Protein AF-A0A177UVB5-F1 (afdb_monomer)

Organism: NCBI:txid13290

Solvent-accessible surface area (backbone atoms only — not comparable to full-atom values): 4744 Å² total; per-residue (Å²): 134,85,87,65,92,48,53,56,89,96,56,49,50,87,56,50,69,58,54,54,48,51,53,48,53,53,52,52,50,46,69,73,42,37,51,71,50,50,26,29,81,88,78,70,48,70,57,46,92,90,63,56,57,58,61,36,81,92,46,97,81,43,52,59,72,48,74,78,4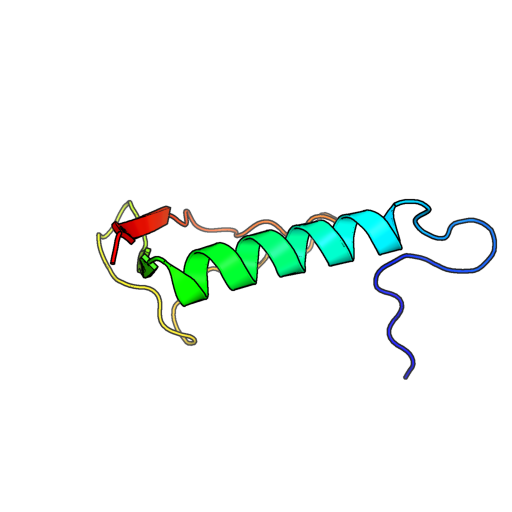2,77,52,74,44,79,111

Structure (mmCIF, N/CA/C/O backbone):
data_AF-A0A177UVB5-F1
#
_entry.id   AF-A0A177UVB5-F1
#
loop_
_atom_site.group_PDB
_atom_site.id
_atom_site.type_symbol
_atom_site.label_atom_id
_atom_site.label_alt_id
_atom_site.label_comp_id
_atom_site.label_asym_id
_atom_site.label_entity_id
_atom_site.label_seq_id
_atom_site.pdbx_PDB_ins_code
_atom_site.Cartn_x
_atom_site.Cartn_y
_atom_site.Cartn_z
_atom_site.occupancy
_atom_site.B_iso_or_equiv
_atom_site.auth_seq_id
_atom_site.auth_comp_id
_atom_site.auth_asym_id
_atom_site.auth_atom_id
_atom_site.pdbx_PDB_model_num
ATOM 1 N N . MET A 1 1 ? -1.694 -11.609 -23.665 1.00 48.38 1 MET A N 1
ATOM 2 C CA . MET A 1 1 ? -1.281 -10.197 -23.524 1.00 48.38 1 MET A CA 1
ATOM 3 C C . MET A 1 1 ? -0.256 -10.160 -22.402 1.00 48.38 1 MET A C 1
ATOM 5 O O . MET A 1 1 ? -0.573 -10.615 -21.311 1.00 48.38 1 MET A O 1
ATOM 9 N N . GLU A 1 2 ? 0.984 -9.779 -22.690 1.00 77.56 2 GLU A N 1
ATOM 10 C CA . GLU A 1 2 ? 2.090 -9.825 -21.725 1.00 77.56 2 GLU A CA 1
ATOM 11 C C . GLU A 1 2 ? 2.042 -8.580 -20.815 1.00 77.56 2 GLU A C 1
ATOM 13 O O . GLU A 1 2 ? 1.785 -7.472 -21.284 1.00 77.56 2 GLU A O 1
ATOM 18 N N . TYR A 1 3 ? 2.202 -8.753 -19.500 1.00 81.31 3 TYR A N 1
ATOM 19 C CA . TYR A 1 3 ? 2.072 -7.672 -18.514 1.00 81.31 3 TYR A CA 1
ATOM 20 C C . TYR A 1 3 ? 3.337 -6.794 -18.468 1.00 81.31 3 TYR A C 1
ATOM 22 O O . TYR A 1 3 ? 4.401 -7.264 -18.071 1.00 81.31 3 TYR A O 1
ATOM 30 N N . LEU A 1 4 ? 3.214 -5.501 -18.802 1.00 88.50 4 LEU A N 1
ATOM 31 C CA . LEU A 1 4 ? 4.327 -4.532 -18.887 1.00 88.50 4 LEU A CA 1
ATOM 32 C C . LEU A 1 4 ? 4.379 -3.537 -17.710 1.00 88.50 4 LEU A C 1
ATOM 34 O O . LEU A 1 4 ? 4.563 -2.336 -17.895 1.00 88.50 4 LEU A O 1
ATOM 38 N N . GLY A 1 5 ? 4.233 -4.018 -16.473 1.00 87.50 5 GLY A N 1
ATOM 39 C CA . GLY A 1 5 ? 4.175 -3.152 -15.281 1.00 87.50 5 GLY A CA 1
ATOM 40 C C . GLY A 1 5 ? 5.467 -2.404 -14.909 1.00 87.50 5 GLY A C 1
ATOM 41 O O . GLY A 1 5 ? 5.452 -1.626 -13.962 1.00 87.50 5 GLY A O 1
ATOM 42 N N . TRP A 1 6 ? 6.578 -2.638 -15.613 1.00 92.25 6 TRP A N 1
ATOM 43 C CA . TRP A 1 6 ? 7.902 -2.088 -15.286 1.00 92.25 6 TRP A CA 1
ATOM 44 C C . TRP A 1 6 ? 8.588 -1.425 -16.488 1.00 92.25 6 TRP A C 1
ATOM 46 O O . TRP A 1 6 ? 9.803 -1.258 -16.469 1.00 92.25 6 TRP A O 1
ATOM 56 N N . GLY A 1 7 ? 7.844 -1.072 -17.539 1.00 91.69 7 GLY A N 1
ATOM 57 C CA . GLY A 1 7 ? 8.425 -0.602 -18.801 1.00 91.69 7 GLY A CA 1
ATOM 58 C C . GLY A 1 7 ? 9.028 -1.735 -19.644 1.00 91.69 7 GLY A C 1
ATOM 59 O O . GLY A 1 7 ? 8.936 -2.911 -19.292 1.00 91.69 7 GLY A O 1
ATOM 60 N N . THR A 1 8 ? 9.608 -1.382 -20.792 1.00 93.19 8 THR A N 1
ATOM 61 C CA . THR A 1 8 ? 10.193 -2.323 -21.765 1.00 93.19 8 THR A CA 1
ATOM 62 C C . THR A 1 8 ? 11.247 -1.628 -22.641 1.00 93.19 8 THR A C 1
ATOM 64 O O . THR A 1 8 ? 11.402 -0.405 -22.585 1.00 93.19 8 THR A O 1
ATOM 67 N N . GLY A 1 9 ? 11.979 -2.397 -23.451 1.00 91.56 9 GLY A N 1
ATOM 68 C CA . GLY A 1 9 ? 12.969 -1.890 -24.403 1.00 91.56 9 GLY A CA 1
ATOM 69 C C . GLY A 1 9 ? 14.123 -1.155 -23.719 1.00 91.56 9 GLY A C 1
ATOM 70 O O . GLY A 1 9 ? 14.795 -1.719 -22.862 1.00 91.56 9 GLY A O 1
ATOM 71 N N . MET A 1 10 ? 14.337 0.107 -24.098 1.00 94.69 10 MET A N 1
ATOM 72 C CA . MET A 1 10 ? 15.399 0.970 -23.556 1.00 94.69 10 MET A CA 1
ATOM 73 C C . MET A 1 10 ? 15.027 1.654 -22.232 1.00 94.69 10 MET A C 1
ATOM 75 O O . MET A 1 10 ? 15.882 2.274 -21.603 1.00 94.69 10 MET A O 1
ATOM 79 N N . HIS A 1 11 ? 13.769 1.538 -21.795 1.00 93.44 11 HIS A N 1
ATOM 80 C CA . HIS A 1 11 ? 13.272 2.177 -20.573 1.00 93.44 11 HIS A CA 1
ATOM 81 C C . HIS A 1 11 ? 12.611 1.192 -19.587 1.00 93.44 11 HIS A C 1
ATOM 83 O O . HIS A 1 11 ? 11.502 1.454 -19.111 1.00 93.44 11 HIS A O 1
ATOM 89 N N . PRO A 1 12 ? 13.239 0.046 -19.253 1.00 94.00 1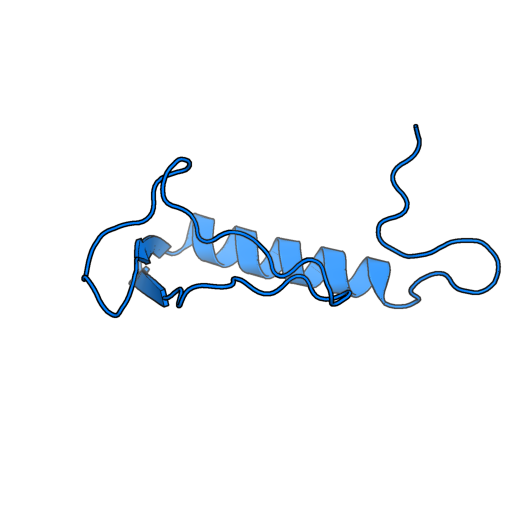2 PRO A N 1
ATOM 90 C CA . PRO A 1 12 ? 12.770 -0.794 -18.166 1.00 94.00 12 PRO A CA 1
ATOM 91 C C . PRO A 1 12 ? 13.149 -0.171 -16.816 1.00 94.00 12 PRO A C 1
ATOM 93 O O . PRO A 1 12 ? 14.183 0.481 -16.661 1.00 94.00 12 PRO A O 1
ATOM 96 N N . CYS A 1 13 ? 12.336 -0.422 -15.797 1.00 93.69 13 CYS A N 1
ATOM 97 C CA . CYS A 1 13 ? 12.627 -0.023 -14.431 1.00 93.69 13 CYS A CA 1
ATOM 98 C C . CYS A 1 13 ? 13.816 -0.831 -13.896 1.00 93.69 13 CYS A C 1
ATOM 100 O O . CYS A 1 13 ? 13.693 -2.014 -13.562 1.00 93.69 13 CYS A O 1
ATOM 102 N N . THR A 1 14 ? 14.963 -0.172 -13.751 1.00 96.06 14 THR A N 1
ATOM 103 C CA . THR A 1 14 ? 16.182 -0.758 -13.172 1.00 96.06 14 THR A CA 1
ATOM 104 C C . THR A 1 14 ? 15.979 -1.205 -11.720 1.00 96.06 14 THR A C 1
ATOM 106 O O . THR A 1 14 ? 16.585 -2.177 -11.274 1.00 96.06 14 THR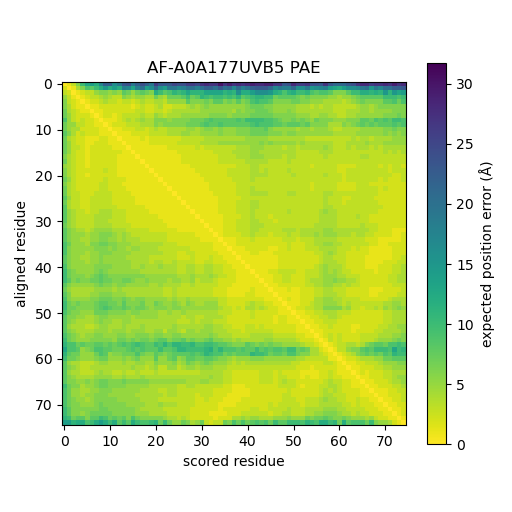 A O 1
ATOM 109 N N . GLY A 1 15 ? 15.053 -0.561 -11.002 1.00 96.31 15 GLY A N 1
ATOM 110 C CA . GLY A 1 15 ? 14.675 -0.887 -9.628 1.00 96.31 15 GLY A CA 1
ATOM 111 C C . GLY A 1 15 ? 13.717 -2.073 -9.468 1.00 96.31 15 GLY A C 1
ATOM 112 O O . GLY A 1 15 ? 13.389 -2.415 -8.335 1.00 96.31 15 GLY A O 1
ATOM 113 N N . MET A 1 16 ? 13.265 -2.732 -10.545 1.00 95.75 16 MET A N 1
ATOM 114 C CA . MET A 1 16 ? 12.213 -3.762 -10.470 1.00 95.75 16 MET A CA 1
ATOM 115 C C . MET A 1 16 ? 12.521 -4.877 -9.460 1.00 95.75 16 MET A C 1
ATOM 117 O O . MET A 1 16 ? 11.638 -5.304 -8.715 1.00 95.75 16 MET A O 1
ATOM 121 N N . ARG A 1 17 ? 13.755 -5.400 -9.454 1.00 95.81 17 ARG A N 1
ATOM 122 C CA . ARG A 1 17 ? 14.130 -6.506 -8.554 1.00 95.81 17 ARG A CA 1
ATOM 123 C C . ARG A 1 17 ? 14.075 -6.075 -7.091 1.00 95.81 17 ARG A C 1
ATOM 125 O O . ARG A 1 17 ? 13.549 -6.817 -6.269 1.00 95.81 17 ARG A O 1
ATOM 132 N N . PHE A 1 18 ? 14.561 -4.870 -6.807 1.00 98.19 18 PHE A N 1
ATOM 133 C CA . PHE A 1 18 ? 14.540 -4.287 -5.472 1.00 98.19 18 PHE A CA 1
ATOM 134 C C . PHE A 1 18 ? 13.107 -3.990 -5.016 1.00 98.19 18 PHE A C 1
ATOM 136 O O . PHE A 1 18 ? 12.689 -4.463 -3.967 1.00 98.19 18 PHE A O 1
ATOM 143 N N . ALA A 1 19 ? 12.299 -3.335 -5.852 1.00 97.00 19 ALA A N 1
ATOM 144 C CA . ALA A 1 19 ? 10.904 -3.039 -5.532 1.00 97.00 19 ALA A CA 1
ATOM 145 C C . ALA A 1 19 ? 10.085 -4.312 -5.256 1.00 97.00 19 ALA A C 1
ATOM 147 O O . ALA A 1 19 ? 9.310 -4.366 -4.305 1.00 97.00 19 ALA A O 1
ATOM 148 N N . LYS A 1 20 ? 10.289 -5.379 -6.042 1.00 96.69 20 LYS A N 1
ATOM 149 C CA . LYS A 1 20 ? 9.656 -6.683 -5.786 1.00 96.69 20 LYS A CA 1
ATOM 150 C C . LYS A 1 20 ? 10.101 -7.300 -4.460 1.00 96.69 20 LYS A C 1
ATOM 152 O O . LYS A 1 20 ? 9.284 -7.950 -3.813 1.00 96.69 20 LYS A O 1
ATOM 157 N N . LEU A 1 21 ? 11.372 -7.152 -4.088 1.00 98.38 21 LEU A N 1
ATOM 158 C CA . LEU A 1 21 ? 11.888 -7.641 -2.811 1.00 98.38 21 LEU A CA 1
ATOM 159 C C . LEU A 1 21 ? 11.247 -6.886 -1.642 1.00 98.38 21 LEU A C 1
ATOM 161 O O . LEU A 1 21 ? 10.723 -7.530 -0.740 1.00 98.38 21 LEU A O 1
ATOM 165 N N . GLU A 1 22 ? 11.208 -5.557 -1.707 1.00 98.56 22 GLU A N 1
ATOM 166 C CA . GLU A 1 22 ? 10.593 -4.700 -0.686 1.00 98.56 22 GLU A CA 1
ATOM 167 C C . GLU A 1 22 ? 9.099 -4.998 -0.504 1.00 98.56 22 GLU A C 1
ATOM 169 O O . GLU A 1 22 ? 8.645 -5.220 0.616 1.00 98.56 22 GLU A O 1
ATOM 174 N N . ILE A 1 23 ? 8.339 -5.111 -1.604 1.00 98.00 23 ILE A N 1
ATOM 175 C CA . ILE A 1 23 ? 6.911 -5.471 -1.557 1.00 98.00 23 ILE A CA 1
ATOM 176 C C . ILE A 1 23 ? 6.716 -6.818 -0.858 1.00 98.00 23 ILE A C 1
ATOM 178 O O . ILE A 1 23 ? 5.833 -6.951 -0.011 1.00 98.00 23 ILE A O 1
ATOM 182 N N . LYS A 1 24 ? 7.537 -7.821 -1.200 1.00 98.44 24 LYS A N 1
ATOM 183 C CA . LYS A 1 24 ? 7.468 -9.142 -0.566 1.00 98.44 24 LYS A CA 1
ATOM 184 C C .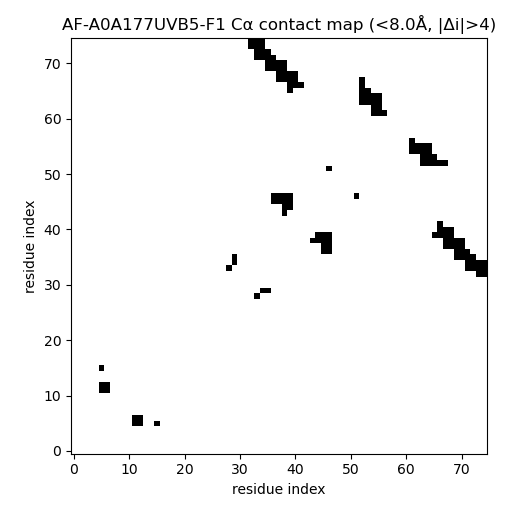 LYS A 1 24 ? 7.798 -9.052 0.916 1.00 98.44 24 LYS A C 1
ATOM 186 O O . LYS A 1 24 ? 7.010 -9.543 1.709 1.00 98.44 24 LYS A O 1
ATOM 191 N N . ASN A 1 25 ? 8.908 -8.408 1.271 1.00 98.44 25 ASN A N 1
ATOM 192 C CA . ASN A 1 25 ? 9.367 -8.288 2.651 1.00 98.44 25 ASN A CA 1
ATOM 193 C C . ASN A 1 25 ? 8.321 -7.596 3.538 1.00 98.44 25 ASN A C 1
ATOM 195 O O . ASN A 1 25 ? 7.979 -8.091 4.614 1.00 98.44 25 ASN A O 1
ATOM 199 N N . PHE A 1 26 ? 7.746 -6.492 3.058 1.00 97.31 26 PHE A N 1
ATOM 200 C CA . PHE A 1 26 ? 6.676 -5.781 3.751 1.00 97.31 26 PHE A CA 1
ATOM 201 C C . PHE A 1 26 ? 5.418 -6.645 3.904 1.00 97.31 26 PHE A C 1
ATOM 203 O O . PHE A 1 26 ? 4.913 -6.807 5.016 1.00 97.31 26 PHE A O 1
ATOM 210 N N . ALA A 1 27 ? 4.945 -7.256 2.811 1.00 96.88 27 ALA A N 1
ATOM 211 C CA . ALA A 1 27 ? 3.751 -8.097 2.833 1.00 96.88 27 ALA A CA 1
ATOM 212 C C . ALA A 1 27 ? 3.915 -9.299 3.773 1.00 96.88 27 ALA A C 1
ATOM 214 O O . ALA A 1 27 ? 3.028 -9.569 4.579 1.00 96.88 27 ALA A O 1
ATOM 215 N N . THR A 1 28 ? 5.057 -9.993 3.729 1.00 97.88 28 THR A N 1
ATOM 216 C CA . THR A 1 28 ? 5.324 -11.125 4.625 1.00 97.88 28 THR A CA 1
ATOM 217 C C . THR A 1 28 ? 5.404 -10.690 6.080 1.00 97.88 28 THR A C 1
ATOM 219 O O . THR A 1 28 ? 4.882 -11.388 6.943 1.00 97.88 28 THR A O 1
ATOM 222 N N . THR A 1 29 ? 6.006 -9.530 6.360 1.00 96.31 29 THR A N 1
ATOM 223 C CA . THR A 1 29 ? 6.125 -9.000 7.726 1.00 96.31 29 THR A CA 1
ATOM 224 C C . THR A 1 29 ? 4.752 -8.707 8.321 1.00 96.31 29 THR A C 1
ATOM 226 O O . THR A 1 29 ? 4.457 -9.156 9.428 1.00 96.31 29 THR A O 1
ATOM 229 N N . ILE A 1 30 ? 3.888 -8.010 7.577 1.00 96.38 30 ILE A N 1
ATOM 230 C CA . ILE A 1 30 ? 2.527 -7.708 8.032 1.00 96.38 30 ILE A CA 1
ATOM 231 C C . ILE A 1 30 ? 1.712 -8.992 8.211 1.00 96.38 30 ILE A C 1
ATOM 233 O O . ILE A 1 30 ? 1.089 -9.172 9.252 1.00 96.38 30 ILE A O 1
ATOM 237 N N . LEU A 1 31 ? 1.739 -9.906 7.237 1.00 95.69 31 LEU A N 1
ATOM 238 C CA . LEU A 1 31 ? 0.946 -11.139 7.298 1.00 95.69 31 LEU A CA 1
ATOM 239 C C . LEU A 1 31 ? 1.367 -12.069 8.445 1.00 95.69 31 LEU A C 1
ATOM 241 O O . LEU A 1 31 ? 0.513 -12.733 9.037 1.00 95.69 31 LEU A O 1
ATOM 245 N N . ALA A 1 32 ? 2.666 -12.134 8.748 1.00 97.12 32 ALA A N 1
ATOM 246 C CA . ALA A 1 32 ? 3.190 -13.000 9.798 1.00 97.12 32 ALA A CA 1
ATOM 247 C C . ALA A 1 32 ? 2.986 -12.413 11.201 1.00 97.12 32 ALA A C 1
ATOM 249 O O . ALA A 1 32 ? 2.651 -13.153 12.124 1.00 97.12 32 ALA A O 1
ATOM 250 N N . LEU A 1 33 ? 3.186 -11.102 11.366 1.00 97.69 33 LEU A N 1
ATOM 251 C CA . LEU A 1 33 ? 3.334 -10.481 12.687 1.00 97.69 33 LEU A CA 1
ATOM 252 C C . LEU A 1 33 ? 2.137 -9.639 13.135 1.00 97.69 33 LEU A C 1
ATOM 254 O O . LEU A 1 33 ? 2.146 -9.161 14.268 1.00 97.69 33 LEU A O 1
ATOM 258 N N . MET A 1 34 ? 1.152 -9.388 12.271 1.00 97.44 34 MET A N 1
ATOM 259 C CA . MET A 1 34 ? 0.082 -8.434 12.566 1.00 97.44 34 MET A CA 1
ATOM 260 C C . MET A 1 34 ? -1.297 -8.982 12.210 1.00 97.44 34 MET A C 1
ATOM 262 O O . MET A 1 34 ? -1.482 -9.626 11.177 1.00 97.44 34 MET A O 1
ATOM 266 N N . ASP A 1 35 ? -2.277 -8.637 13.038 1.00 97.25 35 ASP A N 1
ATOM 267 C CA . ASP A 1 35 ? -3.679 -8.588 12.636 1.00 97.25 35 ASP A CA 1
ATOM 268 C C . ASP A 1 35 ? -3.981 -7.163 12.192 1.00 97.25 35 ASP A C 1
ATOM 270 O O . ASP A 1 35 ? -3.660 -6.210 12.902 1.00 97.25 35 ASP A O 1
ATOM 274 N N . TRP A 1 36 ? -4.528 -6.999 10.991 1.00 95.44 36 TRP A N 1
ATOM 275 C CA . TRP A 1 36 ? -4.718 -5.685 10.391 1.00 95.44 36 TRP A CA 1
ATOM 276 C C . TRP A 1 36 ? -5.996 -5.623 9.569 1.00 95.44 36 TRP A C 1
ATOM 278 O O . TRP A 1 36 ? -6.452 -6.615 9.002 1.00 95.44 36 TRP A O 1
ATOM 288 N N . GLU A 1 37 ? -6.535 -4.416 9.458 1.00 95.69 37 GLU A N 1
ATOM 289 C CA . GLU A 1 37 ? -7.628 -4.109 8.546 1.00 95.69 37 GLU A CA 1
ATOM 290 C C . GLU A 1 37 ? -7.506 -2.677 8.025 1.00 95.69 37 GLU A C 1
ATOM 292 O O . GLU A 1 37 ? -7.002 -1.768 8.697 1.00 95.69 37 GLU A O 1
ATOM 297 N N . SER A 1 38 ? -7.954 -2.482 6.789 1.00 95.94 38 SER A N 1
ATOM 298 C CA . SER A 1 38 ? -8.036 -1.169 6.160 1.00 95.94 38 SER A CA 1
ATOM 299 C C . SER A 1 38 ? -9.406 -0.553 6.399 1.00 95.94 38 SER A C 1
ATOM 301 O O . SER A 1 38 ? -10.417 -1.222 6.200 1.00 95.94 38 SER A O 1
ATOM 303 N N . TYR A 1 39 ? -9.453 0.726 6.753 1.00 96.69 39 TYR A N 1
ATOM 304 C CA . TYR A 1 39 ? -10.697 1.443 7.024 1.00 96.69 39 TYR A CA 1
ATOM 305 C C . TYR A 1 39 ? -10.658 2.868 6.464 1.00 96.69 39 TYR A C 1
ATOM 307 O O . TYR A 1 39 ? -9.586 3.420 6.182 1.00 96.69 39 TYR A O 1
ATOM 315 N N . ASN A 1 40 ? -11.838 3.461 6.297 1.00 96.94 40 ASN A N 1
ATOM 316 C CA . ASN A 1 40 ? -11.991 4.863 5.935 1.00 96.94 40 ASN A CA 1
ATOM 317 C C . ASN A 1 40 ? -11.870 5.727 7.202 1.00 96.94 40 ASN A C 1
ATOM 319 O O . ASN A 1 40 ? -12.753 5.662 8.059 1.00 96.94 40 ASN A O 1
ATOM 323 N N . PRO A 1 41 ? -10.848 6.589 7.338 1.00 96.38 41 PRO A N 1
ATOM 324 C CA . PRO A 1 41 ? -10.655 7.383 8.551 1.00 96.38 41 PRO A CA 1
ATOM 325 C C . PRO A 1 41 ? -11.726 8.460 8.769 1.00 96.38 41 PRO A C 1
ATOM 327 O O . PRO A 1 41 ? -11.804 9.018 9.858 1.00 96.38 41 PRO A O 1
ATOM 330 N N . ARG A 1 42 ? -12.551 8.772 7.759 1.00 95.19 42 ARG A N 1
ATOM 331 C CA . ARG A 1 42 ? -13.648 9.743 7.892 1.00 95.19 42 ARG A CA 1
ATOM 332 C C . ARG A 1 42 ? -14.938 9.112 8.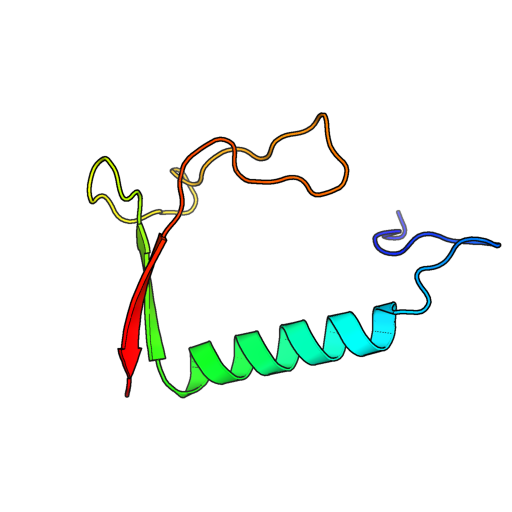413 1.00 95.19 42 ARG A C 1
ATOM 334 O O . ARG A 1 42 ? -15.643 9.772 9.164 1.00 95.19 42 ARG A O 1
ATOM 341 N N . SER A 1 43 ? -15.257 7.881 8.005 1.00 94.94 43 SER A N 1
ATOM 342 C CA . SER A 1 43 ? -16.484 7.184 8.436 1.00 94.94 43 SER A CA 1
ATOM 343 C C . SER A 1 43 ? -16.251 6.151 9.539 1.00 94.94 43 SER A C 1
ATOM 345 O O . SER A 1 43 ? -17.192 5.781 10.230 1.00 94.94 43 SER A O 1
ATOM 347 N N . GLY A 1 44 ? -15.017 5.674 9.714 1.00 95.56 44 GLY A N 1
ATOM 348 C CA . GLY A 1 44 ? -14.684 4.572 10.621 1.00 95.56 44 GLY A CA 1
ATOM 349 C C . GLY A 1 44 ? -15.007 3.181 10.060 1.00 95.56 44 GLY A C 1
ATOM 350 O O . GLY A 1 44 ? -14.704 2.180 10.709 1.00 95.56 44 GLY A O 1
ATOM 351 N N . GLU A 1 45 ? -15.593 3.098 8.863 1.00 96.25 45 GLU A N 1
ATOM 352 C CA . GLU A 1 45 ? -16.012 1.839 8.244 1.00 96.25 45 GLU A CA 1
ATOM 353 C C . GLU A 1 45 ? -14.830 1.068 7.651 1.00 96.25 45 GLU A C 1
ATOM 355 O O . GLU A 1 45 ? -13.941 1.639 7.012 1.00 96.25 45 GLU A O 1
ATOM 360 N N . VAL A 1 46 ? -14.850 -0.252 7.831 1.00 96.94 46 VAL A N 1
ATOM 361 C CA . VAL A 1 46 ? -13.851 -1.170 7.277 1.00 96.94 46 VAL A CA 1
ATOM 362 C C . VAL A 1 46 ? -14.078 -1.334 5.778 1.00 96.94 46 VAL A C 1
ATOM 364 O O . VAL A 1 46 ? -15.206 -1.509 5.312 1.00 96.94 46 VAL A O 1
ATOM 367 N N . TYR A 1 47 ? -12.994 -1.305 5.010 1.00 96.56 47 TYR A N 1
ATOM 368 C CA . TYR A 1 47 ? -13.056 -1.556 3.581 1.00 96.56 47 TYR A CA 1
ATOM 369 C C . TYR A 1 47 ? -13.287 -3.036 3.285 1.00 96.56 47 TYR A C 1
ATOM 371 O O . TYR A 1 47 ? -12.591 -3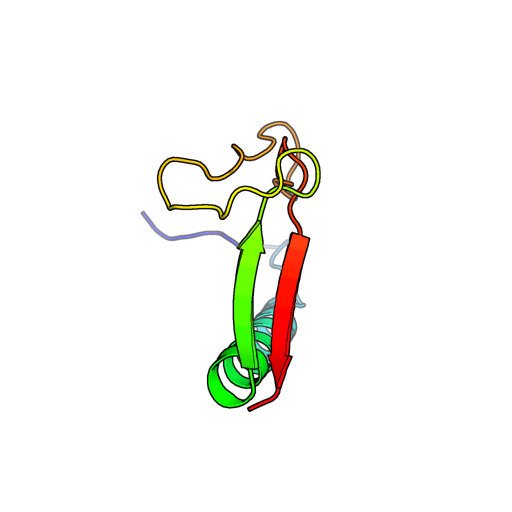.917 3.784 1.00 96.56 47 TYR A O 1
ATOM 379 N N . THR A 1 48 ? -14.233 -3.287 2.391 1.00 94.81 48 THR A N 1
ATOM 380 C CA . THR A 1 48 ? -14.448 -4.571 1.725 1.00 94.81 48 THR A CA 1
ATOM 381 C C . THR A 1 48 ? -14.075 -4.422 0.254 1.00 94.81 48 THR A C 1
ATOM 383 O O . THR A 1 48 ? -13.928 -3.305 -0.240 1.00 94.81 48 THR A O 1
ATOM 386 N N . ILE A 1 49 ? -13.990 -5.528 -0.487 1.00 91.44 49 ILE A N 1
ATOM 387 C CA . ILE A 1 49 ? -13.697 -5.494 -1.932 1.00 91.44 49 ILE A CA 1
ATOM 388 C C . ILE A 1 49 ? -14.666 -4.569 -2.695 1.00 91.44 49 ILE A C 1
ATOM 390 O O . ILE A 1 49 ? -14.248 -3.900 -3.635 1.00 91.44 49 ILE A O 1
ATOM 394 N N . GLY A 1 50 ? -15.934 -4.486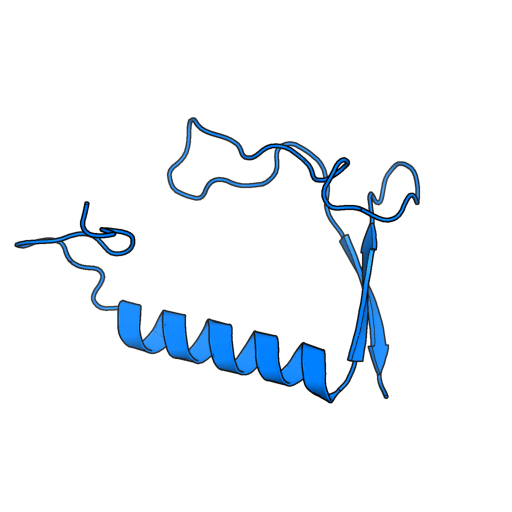 -2.274 1.00 94.44 50 GLY A N 1
ATOM 395 C CA . GLY A 1 50 ? -16.943 -3.636 -2.912 1.00 94.44 50 GLY A CA 1
ATOM 396 C C . GLY A 1 50 ? -16.902 -2.160 -2.503 1.00 94.44 50 GLY A C 1
ATOM 397 O O . GLY A 1 50 ? -17.496 -1.335 -3.190 1.00 94.44 50 GLY A O 1
ATOM 398 N N . THR A 1 51 ? -16.218 -1.814 -1.408 1.00 95.00 51 THR A N 1
ATOM 399 C CA . THR A 1 51 ? -16.192 -0.445 -0.858 1.00 95.00 51 THR A CA 1
ATOM 400 C C . THR A 1 51 ? -14.828 0.234 -0.963 1.00 95.00 51 THR A C 1
ATOM 402 O O . THR A 1 51 ? -14.674 1.365 -0.503 1.00 95.00 51 THR A O 1
ATOM 405 N N . LEU A 1 52 ? -13.833 -0.423 -1.572 1.00 94.31 52 LEU A N 1
ATOM 406 C CA . LEU A 1 52 ? -12.510 0.158 -1.794 1.00 94.31 52 LEU A CA 1
ATOM 407 C C . LEU A 1 52 ? -12.592 1.445 -2.635 1.00 94.31 52 LEU A C 1
ATOM 409 O O . LEU A 1 52 ? -13.352 1.511 -3.605 1.00 94.31 52 LEU A O 1
ATOM 413 N N . PRO A 1 53 ? -11.781 2.466 -2.315 1.00 94.81 53 PRO A N 1
ATOM 414 C CA . PRO A 1 53 ? -11.729 3.680 -3.112 1.00 94.81 53 PRO A CA 1
ATOM 415 C C . PRO A 1 53 ? -11.208 3.385 -4.518 1.00 94.81 53 PRO A C 1
ATOM 417 O O . PRO A 1 53 ? -10.206 2.692 -4.704 1.00 94.81 53 PRO A O 1
ATOM 420 N N . ALA A 1 54 ? -11.869 3.971 -5.514 1.00 94.06 54 ALA A N 1
ATOM 421 C CA . ALA A 1 54 ? -11.430 3.879 -6.897 1.00 94.06 54 ALA A CA 1
ATOM 422 C C . ALA A 1 54 ? -10.034 4.517 -7.086 1.00 94.06 54 ALA A C 1
ATOM 424 O O . ALA A 1 54 ? -9.692 5.482 -6.392 1.00 94.06 54 ALA A O 1
ATOM 425 N N . PRO A 1 55 ? -9.218 4.002 -8.022 1.00 94.44 55 PRO A N 1
ATOM 426 C CA . PRO A 1 55 ? -7.903 4.558 -8.311 1.00 94.44 55 PRO A CA 1
ATOM 427 C C . PRO A 1 55 ? -8.005 5.844 -9.138 1.00 94.44 55 PRO A C 1
ATOM 429 O O . PRO A 1 55 ? -8.869 5.994 -10.003 1.00 94.44 55 PRO A O 1
ATOM 432 N N . GLN A 1 56 ? -7.056 6.751 -8.942 1.00 93.44 56 GLN A N 1
ATOM 433 C CA . GLN A 1 56 ? -6.888 7.936 -9.772 1.00 93.44 56 GLN A CA 1
ATOM 434 C C . GLN A 1 56 ? -6.249 7.551 -11.117 1.00 93.44 56 GLN A C 1
ATOM 436 O O . GLN A 1 56 ? -5.076 7.192 -11.182 1.00 93.44 56 GLN A O 1
ATOM 441 N N . LEU A 1 57 ? -7.012 7.632 -12.209 1.00 90.69 57 LEU A N 1
ATOM 442 C CA . LEU A 1 57 ? -6.574 7.133 -13.524 1.00 90.69 57 LEU A CA 1
ATOM 443 C C . LEU A 1 57 ? -5.668 8.096 -14.304 1.00 90.69 57 LEU A C 1
ATOM 445 O O . LEU A 1 57 ? -4.943 7.662 -15.194 1.00 90.69 57 LEU A O 1
ATOM 449 N N . ASN A 1 58 ? -5.669 9.383 -13.952 1.00 88.69 58 ASN A N 1
ATOM 450 C CA . ASN A 1 58 ? -4.923 10.412 -14.685 1.00 88.69 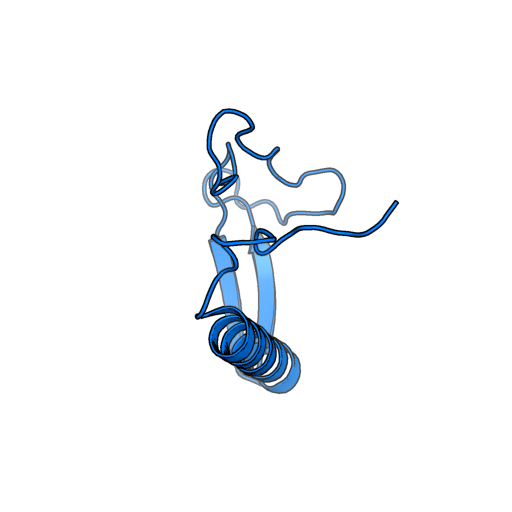58 ASN A CA 1
ATOM 451 C C . ASN A 1 58 ? -3.419 10.450 -14.346 1.00 88.69 58 ASN A C 1
ATOM 453 O O . ASN A 1 58 ? -2.685 11.237 -14.937 1.00 88.69 58 ASN A O 1
ATOM 457 N N . TYR A 1 59 ? -2.951 9.621 -13.405 1.00 83.50 59 TYR A N 1
ATOM 458 C CA . TYR A 1 59 ? -1.560 9.600 -12.947 1.00 83.50 59 TYR A CA 1
ATOM 459 C C . TYR A 1 59 ? -0.997 8.178 -12.912 1.00 83.50 59 TYR A C 1
ATOM 461 O O . TYR A 1 59 ? -1.674 7.232 -12.510 1.00 83.50 59 TYR A O 1
ATOM 469 N N . GLY A 1 60 ? 0.285 8.036 -13.268 1.00 81.38 60 GLY A N 1
ATOM 470 C CA . GLY A 1 60 ? 0.970 6.737 -13.324 1.00 81.38 60 GLY A CA 1
ATOM 471 C C . GLY A 1 60 ? 1.025 5.991 -11.985 1.00 81.38 60 GLY A C 1
ATOM 472 O O . GLY A 1 60 ? 1.026 4.765 -11.974 1.00 81.38 60 GLY A O 1
ATOM 473 N N . HIS A 1 61 ? 1.002 6.711 -10.858 1.00 85.12 61 HI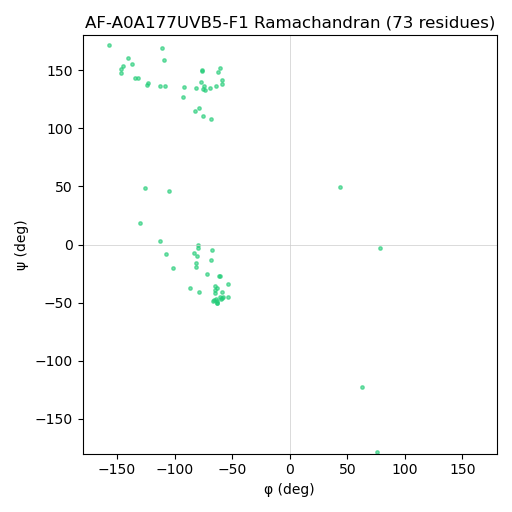S A N 1
ATOM 474 C CA . HIS A 1 61 ? 1.051 6.122 -9.514 1.00 85.12 61 HIS A CA 1
ATOM 475 C C . HIS A 1 61 ? -0.299 5.587 -9.006 1.00 85.12 61 HIS A C 1
ATOM 477 O O . HIS A 1 61 ? -0.316 4.909 -7.984 1.00 85.12 61 HIS A O 1
ATOM 483 N N . ARG A 1 62 ? -1.415 5.872 -9.702 1.00 90.44 62 ARG A N 1
ATOM 484 C CA . ARG A 1 62 ? -2.774 5.366 -9.411 1.00 90.44 62 ARG A CA 1
ATOM 485 C C . ARG A 1 62 ? -3.171 5.385 -7.928 1.00 90.44 62 ARG A C 1
ATOM 487 O O . ARG A 1 62 ? -3.659 4.390 -7.396 1.00 90.44 62 ARG A O 1
ATOM 494 N N . LEU A 1 63 ? -2.966 6.524 -7.268 1.00 92.31 63 LEU A N 1
ATOM 495 C CA . LEU A 1 63 ? -3.329 6.700 -5.861 1.00 92.31 63 LEU A CA 1
ATOM 496 C C . LEU A 1 63 ? -4.844 6.516 -5.642 1.00 92.31 63 LEU A C 1
ATOM 498 O O . LEU A 1 63 ? -5.626 6.787 -6.556 1.00 92.31 63 LEU A O 1
ATOM 502 N N . PRO A 1 64 ? -5.285 6.088 -4.449 1.00 94.19 64 PRO A N 1
ATOM 503 C CA . PRO A 1 64 ? -6.704 6.060 -4.099 1.00 94.19 64 PRO A CA 1
ATOM 504 C C . PRO A 1 64 ? -7.353 7.451 -4.178 1.00 94.19 64 PRO A C 1
ATOM 506 O O . PRO A 1 64 ? -6.779 8.428 -3.702 1.00 94.19 64 PRO A O 1
ATOM 509 N N . LEU A 1 65 ? -8.574 7.548 -4.718 1.00 94.31 65 LEU A N 1
ATOM 510 C CA . LEU A 1 65 ? -9.364 8.793 -4.705 1.00 94.31 65 LEU A CA 1
ATOM 511 C C . LEU A 1 65 ? -9.914 9.139 -3.311 1.00 94.31 65 LEU A C 1
ATOM 513 O O . LEU A 1 65 ? -10.203 10.299 -3.023 1.00 94.31 65 LEU A O 1
ATOM 517 N N . GLY A 1 66 ? -10.086 8.127 -2.458 1.00 92.94 66 GLY A N 1
ATOM 518 C CA . GLY A 1 66 ? -10.564 8.263 -1.084 1.00 92.94 66 GLY A CA 1
ATOM 519 C C . GLY A 1 66 ? -9.457 8.007 -0.057 1.00 92.94 66 GLY A C 1
ATOM 520 O O . GLY A 1 66 ? -8.466 7.349 -0.373 1.00 92.94 66 GLY A O 1
ATOM 521 N N . PRO A 1 67 ? -9.611 8.508 1.180 1.00 95.12 67 PRO A N 1
ATOM 522 C CA . PRO A 1 67 ? -8.625 8.298 2.232 1.00 95.12 67 PRO A CA 1
ATOM 523 C C . PRO A 1 67 ? -8.604 6.832 2.678 1.00 95.12 67 PRO A C 1
ATOM 525 O O . PRO A 1 67 ? -9.652 6.260 2.935 1.00 95.12 67 PRO A O 1
ATOM 528 N N . VAL A 1 68 ? -7.419 6.244 2.837 1.00 95.75 68 VAL A N 1
ATOM 529 C CA . VAL A 1 68 ? -7.248 4.874 3.347 1.00 95.75 68 VAL A CA 1
ATOM 530 C C . VAL A 1 68 ? -6.327 4.906 4.553 1.00 95.75 68 VAL A C 1
ATOM 532 O O . VAL A 1 68 ? -5.313 5.603 4.551 1.00 95.75 68 VAL A O 1
ATOM 535 N N . SER A 1 69 ? -6.669 4.163 5.598 1.00 95.94 69 SER A N 1
ATOM 536 C CA . SER A 1 69 ? -5.817 3.987 6.773 1.00 95.94 69 SER A CA 1
ATOM 537 C C . SER A 1 69 ? -5.818 2.534 7.223 1.00 95.94 69 SER A C 1
ATOM 539 O O . SER A 1 69 ? -6.752 1.786 6.938 1.00 95.94 69 SER A O 1
ATOM 541 N N . LEU A 1 70 ? -4.748 2.134 7.907 1.00 94.94 70 LEU A N 1
ATOM 542 C CA . LEU A 1 70 ? -4.600 0.807 8.495 1.00 94.94 70 LEU A CA 1
ATOM 543 C C . LEU A 1 70 ? -4.709 0.924 10.009 1.00 94.94 70 LEU A C 1
ATOM 545 O O . LEU A 1 70 ? -4.097 1.810 10.609 1.00 94.94 70 LEU A O 1
ATOM 549 N N . ARG A 1 71 ? -5.455 0.011 10.624 1.00 95.25 71 ARG A N 1
ATOM 550 C CA . ARG A 1 71 ? -5.345 -0.275 12.055 1.00 95.25 71 ARG A CA 1
ATOM 551 C C . ARG A 1 71 ? -4.795 -1.682 12.204 1.00 95.25 71 ARG A C 1
ATOM 553 O O . ARG A 1 71 ? -5.174 -2.571 11.443 1.00 95.25 71 ARG A O 1
ATOM 560 N N . PHE A 1 72 ? -3.853 -1.855 13.122 1.00 95.69 72 PHE A N 1
ATOM 561 C CA . PHE A 1 72 ? -3.178 -3.129 13.309 1.00 95.69 72 PHE A CA 1
ATOM 562 C C . PHE A 1 72 ? -2.820 -3.366 14.771 1.00 95.69 72 PHE A C 1
ATOM 564 O O . PHE A 1 72 ? -2.557 -2.427 15.525 1.00 95.69 72 PHE A O 1
ATOM 571 N N . THR A 1 73 ? -2.770 -4.638 15.143 1.00 97.00 73 THR A N 1
ATOM 572 C CA . THR A 1 73 ? -2.240 -5.124 16.415 1.00 97.00 73 THR A CA 1
ATOM 573 C C . THR A 1 73 ? -1.138 -6.131 16.135 1.00 97.00 73 THR A C 1
ATOM 575 O O . THR A 1 73 ? -1.241 -6.948 15.220 1.00 97.00 73 THR A O 1
ATOM 578 N N . ARG A 1 74 ? -0.053 -6.060 16.907 1.00 94.00 74 ARG A N 1
ATOM 579 C CA . ARG A 1 74 ? 1.033 -7.037 16.820 1.00 94.00 74 ARG A CA 1
ATOM 580 C C . ARG A 1 74 ? 0.593 -8.346 17.482 1.00 94.00 74 ARG A C 1
ATOM 582 O O . ARG A 1 74 ? 0.049 -8.295 18.582 1.00 94.00 74 ARG A O 1
ATOM 589 N N . ARG A 1 75 ? 0.843 -9.467 16.805 1.00 88.75 75 ARG A N 1
ATOM 590 C CA . ARG A 1 75 ? 0.659 -10.826 17.330 1.00 88.75 75 ARG A CA 1
ATOM 591 C C . ARG A 1 75 ? 1.781 -11.225 18.285 1.00 88.75 75 ARG A C 1
ATOM 593 O O . ARG A 1 75 ? 2.930 -10.753 18.087 1.00 88.75 75 ARG A O 1
#

Sequence (75 aa):
MEYLGWGTGMHPCTGMRFAKLEIKNFATTILALMDWESYNPRSGEVYTIGTLPAPQLNYGHRLPLGPVSLRFTRR

InterPro domains:
  IPR036396 Cytochrome P450 superfamily [G3DSA:1.10.630.10] (1-75)
  IPR036396 Cytochrome P450 superfamily [SSF48264] (2-75)

Foldseek 3Di:
DDDQLQHDDPRGNPCVVVVVVVVVVVVCCCVVWKDKFKDQPVPRGTDDPVRFAAFDPVDSVRDGPGDIDMDIDTD

Nearest PDB structures (foldseek):
  7ls3-assembly1_A  TM=6.307E-01  e=2.759E-01  Homo sapiens
  3ddr-assembly2_B  TM=3.461E-01  e=4.790E+00  Serratia marcescens

Radius of gyration: 15.97 Å; Cα contacts (8 Å, |Δi|>4): 70; chains: 1; bounding box: 33×23×42 Å

Secondary structure (DSSP, 8-state):
----TT--TT---TTHHHHHHHHHHHHHHHHHHEEEEEE-TTT-PBP-TTTPPPB-TTSTT--BSS--EEEEEE-

Mean predicted aligned error: 4.19 Å

pLDDT: mean 93.47, std 6.67, range [48.38, 98.56]